Protein AF-A0A9N8MAC9-F1 (afdb_monomer)

Organism: NCBI:txid157183

Solvent-accessible surface area (backbone atoms only — not comparable to full-atom values): 10025 Å² total; per-residue (Å²): 114,69,59,76,73,67,31,37,49,102,84,67,48,88,45,85,80,50,67,66,61,50,52,50,53,54,47,51,63,64,45,48,59,56,54,58,65,49,40,54,60,48,44,73,77,47,68,84,46,73,75,62,76,38,65,70,65,69,30,71,70,44,49,50,48,44,50,56,52,50,53,61,69,64,47,72,68,50,73,63,54,47,47,51,63,64,44,50,61,58,52,51,50,52,53,50,52,53,50,52,55,51,49,53,52,51,52,53,52,51,51,51,50,52,52,48,53,52,50,50,54,48,52,52,50,54,49,53,53,52,52,52,49,50,55,53,50,51,53,52,51,50,53,51,50,51,52,50,51,53,50,50,56,52,49,64,72,72,62,82,79,92,79,91,79,90,80,90,80,93,131

Mean predicted aligned error: 19.15 Å

Sequence (171 aa):
DTAIEMGKTTRGEPVEVNIAARAFVRLLIRLRPVLLQDAVLWKRQHPHYYLWSHSLFASPAFLQYEKELLEVLAAPDTTSEDRLRTMAPLIAEQIQTYAAATQSYFDQRTRTIQMDVQSSMKVMMEMYEAQRQQQAQQLFALQNALKGIFGFLVASAAGGAVTGTTSNSLD

pLDDT: mean 79.17, std 16.44, range [35.59, 94.44]

Secondary structure (DSSP, 8-state):
-HHHHHTB-TT--B----HHHHHHHHHHHHHHHHHHHHHHHHHHH-TT-GGGGSGGGGSHHHHHHHHHHHHHHHS-THHHHHHHHHHHHHHHHHHHHHHHHHHHHHHHHHHHHHHHHHHHHHHHHHHHHHHHHHHHHHHHHHHHHHHHHHHHHHHHHH-------------

Radius of gyration: 53.68 Å; Cα contacts (8 Å, |Δi|>4): 29; chains: 1; bounding box: 79×46×149 Å

Foldseek 3Di:
DVCLVQCADPVGDHHDNDVVVSVVVVVVVVCVVVCLVCVLVCCVVCVPDPVCVDVVCVDPVNVVVSVVVVVVVPPPPCVVVVVCVVCVVVVVVVVVVVVVVVVVVVVVVVVVVVVVVVVVVVVVVVVVVVVVVVVVVVVVVVVVVVVVVVVVVVVVVVDDDDDYDDDDDDD

InterPro domains:
  IPR031872 Ndc10, domain 2 [PF16787] (16-62)
  IPR038279 Ndc10, domain 2 superfamily [G3DSA:1.10.443.20] (4-104)

Structure (mmCIF, N/CA/C/O backbone):
data_AF-A0A9N8MAC9-F1
#
_entry.id   AF-A0A9N8MAC9-F1
#
loop_
_atom_site.group_PDB
_atom_site.id
_atom_site.type_symbol
_atom_site.label_atom_id
_atom_site.label_alt_id
_atom_site.label_comp_id
_atom_site.label_asym_id
_atom_site.label_entity_id
_atom_site.label_seq_id
_atom_site.pdbx_PDB_ins_code
_atom_site.Cartn_x
_atom_site.Cartn_y
_atom_site.Cartn_z
_atom_site.occupancy
_atom_site.B_iso_or_equiv
_atom_site.auth_seq_id
_atom_site.auth_comp_id
_atom_site.auth_asym_id
_atom_site.auth_atom_id
_atom_site.pdbx_PDB_model_num
ATOM 1 N N . ASP A 1 1 ? 26.474 10.223 -12.778 1.00 53.12 1 ASP A N 1
ATOM 2 C CA . ASP A 1 1 ? 26.336 11.520 -12.082 1.00 53.12 1 ASP A CA 1
ATOM 3 C C . ASP A 1 1 ? 27.465 12.521 -12.313 1.00 53.12 1 ASP A C 1
ATOM 5 O O . ASP A 1 1 ? 27.165 13.697 -12.471 1.00 53.12 1 ASP A O 1
ATOM 9 N N . THR A 1 2 ? 28.726 12.101 -12.458 1.00 53.75 2 THR A N 1
ATOM 10 C CA . THR A 1 2 ? 29.890 13.007 -12.613 1.00 53.75 2 THR A CA 1
ATOM 11 C C . THR A 1 2 ? 29.845 13.949 -13.829 1.00 53.75 2 THR A C 1
ATOM 13 O O . THR A 1 2 ? 30.232 15.110 -13.722 1.00 53.75 2 THR A O 1
ATOM 16 N N . ALA A 1 3 ? 29.314 13.504 -14.974 1.00 54.16 3 ALA A N 1
ATOM 17 C CA . ALA A 1 3 ? 29.220 14.330 -16.189 1.00 54.16 3 ALA A CA 1
ATOM 18 C C . ALA A 1 3 ? 28.223 15.502 -16.063 1.00 54.16 3 ALA A C 1
ATOM 20 O O . ALA A 1 3 ? 28.405 16.554 -16.670 1.00 54.16 3 ALA A O 1
ATOM 21 N N . ILE A 1 4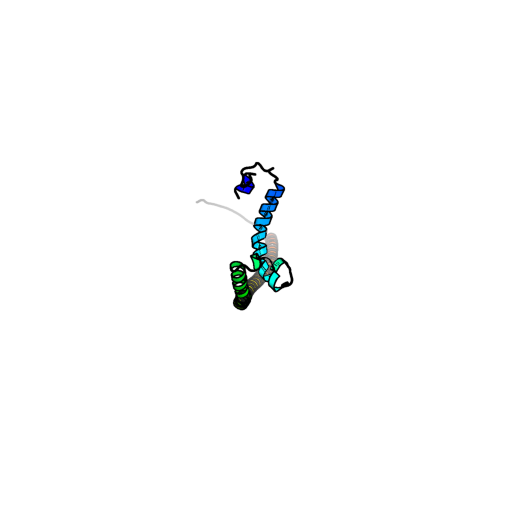 ? 27.180 15.329 -15.247 1.00 57.31 4 ILE A N 1
ATOM 22 C CA . ILE A 1 4 ? 26.108 16.312 -15.044 1.00 57.31 4 ILE A CA 1
ATOM 23 C C . ILE A 1 4 ? 26.538 17.396 -14.034 1.00 57.31 4 ILE A C 1
ATOM 25 O O . ILE A 1 4 ? 26.040 18.524 -14.062 1.00 57.31 4 ILE A O 1
ATOM 29 N N . GLU A 1 5 ? 27.469 17.066 -13.139 1.00 59.81 5 GLU A N 1
ATOM 30 C CA . GLU A 1 5 ? 27.998 17.990 -12.131 1.00 59.81 5 GLU A CA 1
ATOM 31 C C . GLU A 1 5 ? 29.151 18.845 -12.656 1.00 59.81 5 GLU A C 1
ATOM 33 O O . GLU A 1 5 ? 29.223 20.024 -12.320 1.00 59.81 5 GLU A O 1
ATOM 38 N N . MET A 1 6 ? 30.013 18.287 -13.512 1.00 62.56 6 MET A N 1
ATOM 39 C CA . MET A 1 6 ? 31.229 18.964 -13.978 1.00 62.56 6 MET A CA 1
ATOM 40 C C . MET A 1 6 ? 31.032 19.893 -15.185 1.00 62.56 6 MET A C 1
ATOM 42 O O . MET A 1 6 ? 31.954 20.638 -15.506 1.00 62.56 6 MET A O 1
ATOM 46 N N . GLY A 1 7 ? 29.874 19.860 -15.861 1.00 59.16 7 GLY A N 1
ATOM 47 C CA . GLY A 1 7 ? 29.609 20.727 -17.020 1.00 59.16 7 GLY A CA 1
ATOM 48 C C . GLY A 1 7 ? 30.583 20.503 -18.182 1.00 59.16 7 GLY A C 1
ATOM 49 O O . GLY A 1 7 ? 30.954 21.448 -18.871 1.00 59.16 7 GLY A O 1
ATOM 50 N N . LYS A 1 8 ? 31.050 19.263 -18.373 1.00 63.00 8 LYS A N 1
ATOM 51 C CA . LYS A 1 8 ? 31.986 18.893 -19.442 1.00 63.00 8 LYS A CA 1
ATOM 52 C C . LYS A 1 8 ? 31.389 17.781 -20.290 1.00 63.00 8 LYS A C 1
ATOM 54 O O . LYS A 1 8 ? 30.855 16.810 -19.750 1.00 63.00 8 LYS A O 1
ATOM 59 N N . THR A 1 9 ? 31.480 17.916 -21.612 1.00 61.69 9 THR A N 1
ATOM 60 C CA . THR A 1 9 ? 31.098 16.834 -22.531 1.00 61.69 9 THR A CA 1
ATOM 61 C C . THR A 1 9 ? 32.026 15.627 -22.357 1.00 61.69 9 THR A C 1
ATOM 63 O O . THR A 1 9 ? 33.110 15.731 -21.782 1.00 61.69 9 THR A O 1
ATOM 66 N N . THR A 1 10 ? 31.662 14.473 -22.921 1.00 65.00 10 THR A N 1
ATOM 67 C CA . THR A 1 10 ? 32.559 13.302 -23.012 1.00 65.00 10 THR A CA 1
ATOM 68 C C . THR A 1 10 ? 33.848 13.584 -23.800 1.00 65.00 10 THR A C 1
ATOM 70 O O . THR A 1 10 ? 34.784 12.795 -23.728 1.00 65.00 10 THR A O 1
ATOM 73 N N . ARG A 1 11 ? 33.913 14.716 -24.520 1.00 69.69 11 ARG A N 1
ATOM 74 C CA . ARG A 1 11 ? 35.089 15.226 -25.244 1.00 69.69 11 ARG A CA 1
ATOM 75 C C . ARG A 1 11 ? 35.868 16.304 -24.475 1.00 69.69 11 ARG A C 1
ATOM 77 O O . ARG A 1 11 ? 36.865 16.799 -24.982 1.00 69.69 11 ARG A O 1
ATOM 84 N N . GLY A 1 12 ? 35.440 16.656 -23.260 1.00 68.31 12 GLY A N 1
ATOM 85 C CA . GLY A 1 12 ? 36.128 17.622 -22.397 1.00 68.31 12 GLY A CA 1
ATOM 86 C C . GLY A 1 12 ? 35.832 19.095 -22.693 1.00 68.31 12 GLY A C 1
ATOM 87 O O . GLY A 1 12 ? 36.456 19.961 -22.085 1.00 68.31 12 GLY A O 1
ATOM 88 N N . GLU A 1 13 ? 34.882 19.393 -23.580 1.00 68.62 13 GLU A N 1
ATOM 89 C CA . GLU A 1 13 ? 34.501 20.771 -23.910 1.00 68.62 13 GLU A CA 1
ATOM 90 C C . GLU A 1 13 ? 33.660 21.398 -22.783 1.00 68.62 13 GLU A C 1
ATOM 92 O O . GLU A 1 13 ? 32.806 20.704 -22.211 1.00 68.62 13 GLU A O 1
ATOM 97 N N . PRO A 1 14 ? 33.884 22.685 -22.450 1.00 59.88 14 PRO A N 1
ATOM 98 C CA . PRO A 1 14 ? 33.110 23.384 -21.433 1.00 59.88 14 PRO A CA 1
ATOM 99 C C . PRO A 1 14 ? 31.683 23.629 -21.935 1.00 59.88 14 PRO A C 1
ATOM 101 O O . PRO A 1 14 ? 31.474 24.268 -22.962 1.00 59.88 14 PRO A O 1
ATOM 104 N N . VAL A 1 15 ? 30.698 23.119 -21.199 1.00 66.25 15 VAL A N 1
ATOM 105 C CA . VAL A 1 15 ? 29.270 23.306 -21.474 1.00 66.25 15 VAL A CA 1
ATOM 106 C C . VAL A 1 15 ? 28.712 24.322 -20.490 1.00 66.25 15 VAL A C 1
ATOM 108 O O . VAL A 1 15 ? 29.010 24.271 -19.296 1.00 66.25 15 VAL A O 1
ATOM 111 N N . GLU A 1 16 ? 27.874 25.231 -20.983 1.00 66.00 16 GLU A N 1
ATOM 112 C CA . GLU A 1 16 ? 27.158 26.179 -20.137 1.00 66.00 16 GLU A CA 1
ATOM 113 C C . GLU A 1 16 ? 26.330 25.430 -19.082 1.00 66.00 16 GLU A C 1
ATOM 115 O O . GLU A 1 16 ? 25.496 24.572 -19.390 1.00 66.00 16 GLU A O 1
ATOM 120 N N . VAL A 1 17 ? 26.584 25.734 -17.809 1.00 63.75 17 VAL A N 1
ATOM 121 C CA . VAL A 1 17 ? 25.947 25.052 -16.679 1.00 63.75 17 VAL A CA 1
ATOM 122 C C . VAL A 1 17 ? 24.516 25.567 -16.523 1.00 63.75 17 VAL A C 1
ATOM 124 O O . VAL A 1 17 ? 24.221 26.422 -15.693 1.00 63.75 17 VAL A O 1
ATOM 127 N N . ASN A 1 18 ? 23.599 25.026 -17.324 1.00 74.94 18 ASN A N 1
ATOM 128 C CA . ASN A 1 18 ? 22.178 25.326 -17.214 1.00 74.94 18 ASN A CA 1
ATOM 129 C C . ASN A 1 18 ? 21.541 24.474 -16.100 1.00 74.94 18 ASN A C 1
ATOM 131 O O . ASN A 1 18 ? 21.326 23.264 -16.238 1.00 74.94 18 ASN A O 1
ATOM 135 N N . ILE A 1 19 ? 21.227 25.126 -14.977 1.00 74.06 19 ILE A N 1
ATOM 136 C CA . ILE A 1 19 ? 20.626 24.499 -13.790 1.00 74.06 19 ILE A CA 1
ATOM 137 C C . ILE A 1 19 ? 19.293 23.815 -14.133 1.00 74.06 19 ILE A C 1
ATOM 139 O O . ILE A 1 19 ? 19.027 22.720 -13.633 1.00 74.06 19 ILE A O 1
ATOM 143 N N . ALA A 1 20 ? 18.484 24.413 -15.013 1.00 81.12 20 ALA A N 1
ATOM 144 C CA . ALA A 1 20 ? 17.195 23.858 -15.418 1.00 81.12 20 ALA A CA 1
ATOM 145 C C . ALA A 1 20 ? 17.369 22.600 -16.277 1.00 81.12 20 ALA A C 1
ATOM 147 O O . ALA A 1 20 ? 16.728 21.585 -16.007 1.00 81.12 20 ALA A O 1
ATOM 148 N N . ALA A 1 21 ? 18.293 22.616 -17.243 1.00 82.25 21 ALA A N 1
ATOM 149 C CA . ALA A 1 21 ? 18.606 21.435 -18.051 1.00 82.25 21 ALA A CA 1
ATOM 150 C C . ALA A 1 21 ? 19.106 20.276 -17.172 1.00 82.25 21 ALA A C 1
ATOM 152 O O . ALA A 1 21 ? 18.678 19.132 -17.322 1.00 82.25 21 ALA A O 1
ATOM 153 N N . ARG A 1 22 ? 19.948 20.579 -16.178 1.00 81.69 22 ARG A N 1
ATOM 154 C CA . ARG A 1 22 ? 20.431 19.596 -15.204 1.00 81.69 22 ARG A CA 1
ATOM 155 C C . ARG A 1 22 ? 19.305 19.005 -14.356 1.00 81.69 22 ARG A C 1
ATOM 157 O O . ARG A 1 22 ? 19.253 17.788 -14.168 1.00 81.69 22 ARG A O 1
ATOM 164 N N . ALA A 1 23 ? 18.419 19.847 -13.832 1.00 85.12 23 ALA A N 1
ATOM 165 C CA . ALA A 1 23 ? 17.267 19.401 -13.055 1.00 85.12 23 ALA A CA 1
ATOM 166 C C . ALA A 1 23 ? 16.317 18.540 -13.903 1.00 85.12 23 ALA A C 1
ATOM 168 O O . ALA A 1 23 ? 15.849 17.500 -13.440 1.00 85.12 23 ALA A O 1
ATOM 169 N N . PHE A 1 24 ? 16.108 18.916 -15.165 1.00 87.88 24 PHE A N 1
ATOM 170 C CA . PHE A 1 24 ? 15.279 18.172 -16.105 1.00 87.88 24 PHE A CA 1
ATOM 171 C C . PHE A 1 24 ? 15.858 16.790 -16.432 1.00 87.88 24 PHE A C 1
ATOM 173 O O . PHE A 1 24 ? 15.144 15.795 -16.367 1.00 87.88 24 PHE A O 1
ATOM 180 N N . VAL A 1 25 ? 17.165 16.678 -16.686 1.00 89.38 25 VAL A N 1
ATOM 181 C CA . VAL A 1 25 ? 17.806 15.370 -16.912 1.00 89.38 25 VAL A CA 1
ATOM 182 C C . VAL A 1 25 ? 17.705 14.482 -15.669 1.00 89.38 25 VAL A C 1
ATOM 184 O O . VAL A 1 25 ? 17.397 13.296 -15.786 1.00 89.38 25 VAL A O 1
ATOM 187 N N . ARG A 1 26 ? 17.896 15.043 -14.467 1.00 88.38 26 ARG A N 1
ATOM 188 C CA . ARG A 1 26 ? 17.691 14.304 -13.207 1.00 88.38 26 ARG A CA 1
ATOM 189 C C . ARG A 1 26 ? 16.253 13.799 -13.076 1.00 88.38 26 ARG A C 1
ATOM 191 O O . ARG A 1 26 ? 16.049 12.662 -12.657 1.00 88.38 26 ARG A O 1
ATOM 198 N N . LEU A 1 27 ? 15.272 14.611 -13.469 1.00 92.31 27 LEU A N 1
ATOM 199 C CA . LEU A 1 27 ? 13.870 14.205 -13.510 1.00 92.31 27 LEU A CA 1
ATOM 200 C C . LEU A 1 27 ? 13.649 13.055 -14.500 1.00 92.31 27 LEU A C 1
ATOM 202 O O . LEU A 1 27 ? 13.038 12.059 -14.127 1.00 92.31 27 LEU A O 1
ATOM 206 N N . LEU A 1 28 ? 14.195 13.136 -15.717 1.00 93.94 28 LEU A N 1
ATOM 207 C CA . LEU A 1 28 ? 14.075 12.068 -16.716 1.00 93.94 28 LEU A CA 1
ATOM 208 C C . LEU A 1 28 ? 14.692 10.749 -16.239 1.00 93.94 28 LEU A C 1
ATOM 210 O O . LEU A 1 28 ? 14.095 9.691 -16.425 1.00 93.94 28 LEU A O 1
ATOM 214 N N . ILE A 1 29 ? 15.848 10.798 -15.573 1.00 91.69 29 ILE A N 1
ATOM 215 C CA . ILE A 1 29 ? 16.482 9.608 -14.983 1.00 91.69 29 ILE A CA 1
ATOM 216 C C . ILE A 1 29 ? 15.567 8.973 -13.931 1.00 91.69 29 ILE A C 1
ATOM 218 O O . ILE A 1 29 ? 15.478 7.749 -13.855 1.00 91.69 29 ILE A O 1
ATOM 222 N N . ARG A 1 30 ? 14.864 9.793 -13.143 1.00 92.81 30 ARG A N 1
ATOM 223 C CA . ARG A 1 30 ? 13.964 9.329 -12.082 1.00 92.81 30 ARG A CA 1
ATOM 224 C C . ARG A 1 30 ? 12.620 8.829 -12.611 1.00 92.81 30 ARG A C 1
ATOM 226 O O . ARG A 1 30 ? 12.070 7.890 -12.049 1.00 92.81 30 ARG A O 1
ATOM 233 N N . LEU A 1 31 ? 12.123 9.414 -13.699 1.00 93.75 31 LEU A N 1
ATOM 234 C CA . LEU A 1 31 ? 10.908 8.969 -14.385 1.00 93.75 31 LEU A CA 1
ATOM 235 C C . LEU A 1 31 ? 11.130 7.691 -15.194 1.00 93.75 31 LEU A C 1
ATOM 237 O O . LEU A 1 31 ? 10.215 6.882 -15.304 1.00 93.75 31 LEU A O 1
ATOM 241 N N . ARG A 1 32 ? 12.339 7.471 -15.726 1.00 92.38 32 ARG A N 1
ATOM 242 C CA . ARG A 1 32 ? 12.680 6.281 -16.516 1.00 92.38 32 ARG A CA 1
ATOM 243 C C . ARG A 1 32 ? 12.232 4.952 -15.878 1.00 92.38 32 ARG A C 1
ATOM 245 O O . ARG A 1 32 ? 11.585 4.187 -16.587 1.00 92.38 32 ARG A O 1
ATOM 252 N N . PRO A 1 33 ? 12.562 4.622 -14.612 1.00 92.31 33 PRO A N 1
ATOM 253 C CA . PRO A 1 33 ? 12.125 3.363 -14.010 1.00 92.31 33 PRO A CA 1
ATOM 254 C C . PRO A 1 33 ? 10.606 3.288 -13.843 1.00 92.31 33 PRO A C 1
ATOM 256 O O . PRO A 1 33 ? 10.047 2.237 -14.115 1.00 92.31 33 PRO A O 1
ATOM 259 N N . VAL A 1 34 ? 9.943 4.389 -13.474 1.00 92.19 34 VAL A N 1
ATOM 260 C CA . VAL A 1 34 ? 8.479 4.434 -13.305 1.00 92.19 34 VAL A CA 1
ATOM 261 C C . VAL A 1 34 ? 7.780 4.135 -14.632 1.00 92.19 34 VAL A C 1
ATOM 263 O O . VAL A 1 34 ? 6.932 3.256 -14.709 1.00 92.19 34 VAL A O 1
ATOM 266 N N . LEU A 1 35 ? 8.218 4.789 -15.713 1.00 90.44 35 LEU A N 1
ATOM 267 C CA . LEU A 1 35 ? 7.678 4.547 -17.052 1.00 90.44 35 LEU A CA 1
ATOM 268 C C . LEU A 1 35 ? 7.901 3.104 -17.522 1.00 90.44 35 LEU A C 1
ATOM 270 O O . LEU A 1 35 ? 7.030 2.540 -18.172 1.00 90.44 35 LEU A O 1
ATOM 274 N N . LEU A 1 36 ? 9.057 2.501 -17.216 1.00 91.00 36 LEU A N 1
ATOM 275 C CA . LEU A 1 36 ? 9.346 1.114 -17.598 1.00 91.00 36 LEU A CA 1
ATOM 276 C C . LEU A 1 36 ? 8.570 0.089 -16.767 1.00 91.00 36 LEU A C 1
ATOM 278 O O . LEU A 1 36 ? 8.217 -0.956 -17.307 1.00 91.00 36 LEU A O 1
ATOM 282 N N . GLN A 1 37 ? 8.304 0.384 -15.493 1.00 90.69 37 GLN A N 1
ATOM 283 C CA . GLN A 1 37 ? 7.488 -0.467 -14.628 1.00 90.69 37 GLN A CA 1
ATOM 284 C C . GLN A 1 37 ? 6.050 -0.557 -15.150 1.00 90.69 37 GLN A C 1
ATOM 286 O O . GLN A 1 37 ? 5.520 -1.651 -15.340 1.00 90.69 37 GLN A O 1
ATOM 291 N N . ASP A 1 38 ? 5.459 0.591 -15.480 1.00 90.62 38 ASP A N 1
ATOM 292 C CA . ASP A 1 38 ? 4.069 0.662 -15.940 1.00 90.62 38 ASP A CA 1
ATOM 293 C C . ASP A 1 38 ? 3.904 0.289 -17.424 1.00 90.62 38 ASP A C 1
ATOM 295 O O . ASP A 1 38 ? 2.801 -0.036 -17.873 1.00 90.62 38 ASP A O 1
ATOM 299 N N . ALA A 1 39 ? 4.996 0.280 -18.198 1.00 91.81 39 ALA A N 1
ATOM 300 C CA . ALA A 1 39 ? 4.979 -0.007 -19.632 1.00 91.81 39 ALA A CA 1
ATOM 301 C C . ALA A 1 39 ? 4.308 -1.344 -19.976 1.00 91.81 39 ALA A C 1
ATOM 303 O O . ALA A 1 39 ? 3.602 -1.430 -20.977 1.00 91.81 39 ALA A O 1
ATOM 304 N N . VAL A 1 40 ? 4.494 -2.380 -19.156 1.00 90.88 40 VAL A N 1
ATOM 305 C CA . VAL A 1 40 ? 3.892 -3.706 -19.381 1.00 90.88 40 VAL A CA 1
ATOM 306 C C . VAL A 1 40 ? 2.364 -3.644 -19.294 1.00 90.88 40 VAL A C 1
ATOM 308 O O . VAL A 1 40 ? 1.660 -4.188 -20.147 1.00 90.88 40 VAL A O 1
ATOM 311 N N . LEU A 1 41 ? 1.838 -2.922 -18.301 1.00 89.69 41 LEU A N 1
ATOM 312 C CA . LEU A 1 41 ? 0.399 -2.715 -18.143 1.00 89.69 41 LEU A CA 1
ATOM 313 C C . LEU A 1 41 ? -0.167 -1.880 -19.293 1.00 89.69 41 LEU A C 1
ATOM 315 O O . LEU A 1 41 ? -1.203 -2.227 -19.861 1.00 89.69 41 LEU A O 1
ATOM 319 N N . TRP A 1 42 ? 0.534 -0.815 -19.684 1.00 91.44 42 TRP A N 1
ATOM 320 C CA . TRP A 1 42 ? 0.119 0.038 -20.798 1.00 91.44 42 TRP A CA 1
ATOM 321 C C . TRP A 1 42 ? 0.156 -0.693 -22.137 1.00 91.44 42 TRP A C 1
ATOM 323 O O . TRP A 1 42 ? -0.737 -0.498 -22.959 1.00 91.44 42 TRP A O 1
ATOM 333 N N . LYS A 1 43 ? 1.137 -1.572 -22.353 1.00 90.88 43 LYS A N 1
ATOM 334 C CA . LYS A 1 43 ? 1.222 -2.417 -23.548 1.00 90.88 43 LYS A CA 1
ATOM 335 C C . LYS A 1 43 ? 0.043 -3.379 -23.634 1.00 90.88 43 LYS A C 1
ATOM 337 O O . LYS A 1 43 ? -0.519 -3.550 -24.713 1.00 90.88 43 LYS A O 1
ATOM 342 N N . ARG A 1 44 ? -0.387 -3.941 -22.500 1.00 88.06 44 ARG A N 1
ATOM 343 C CA . ARG A 1 44 ? -1.578 -4.799 -22.419 1.00 88.06 44 ARG A CA 1
ATOM 344 C C . ARG A 1 44 ? -2.879 -4.035 -22.685 1.00 88.06 44 ARG A C 1
ATOM 346 O O . ARG A 1 44 ? -3.756 -4.564 -23.358 1.00 88.06 44 ARG A O 1
ATOM 353 N N . GLN A 1 45 ? -3.018 -2.821 -22.153 1.00 89.94 45 GLN A N 1
ATOM 354 C CA . GLN A 1 45 ? -4.231 -2.005 -22.313 1.00 89.94 45 GLN A CA 1
ATOM 355 C C . GLN A 1 45 ? -4.326 -1.346 -23.698 1.00 89.94 45 GLN A C 1
ATOM 357 O O . GLN A 1 45 ? -5.415 -1.228 -24.258 1.00 89.94 45 GLN A O 1
ATOM 362 N N . HIS A 1 46 ? -3.192 -0.931 -24.264 1.00 91.56 46 HIS A N 1
ATOM 363 C CA . HIS A 1 46 ? -3.116 -0.179 -25.516 1.00 91.56 46 HIS A CA 1
ATOM 364 C C . HIS A 1 46 ? -2.051 -0.748 -26.465 1.00 91.56 46 HIS A C 1
ATOM 366 O O . HIS A 1 46 ? -1.070 -0.067 -26.777 1.00 91.56 46 HIS A O 1
ATOM 372 N N . PRO A 1 47 ? -2.235 -1.970 -26.992 1.00 89.31 47 PRO A N 1
ATOM 373 C CA . PRO A 1 47 ? -1.232 -2.631 -27.832 1.00 89.31 47 PRO A CA 1
ATOM 374 C C . PRO A 1 47 ? -0.985 -1.924 -29.175 1.00 89.31 47 PRO A C 1
ATOM 376 O O . PRO A 1 47 ? 0.018 -2.180 -29.833 1.00 89.31 47 PRO A O 1
ATOM 379 N N . HIS A 1 48 ? -1.874 -1.018 -29.591 1.00 91.12 48 HIS A N 1
ATOM 380 C CA . HIS A 1 48 ? -1.809 -0.329 -30.883 1.00 91.12 48 HIS A CA 1
ATOM 381 C C . HIS A 1 48 ? -0.877 0.893 -30.910 1.00 91.12 48 HIS A C 1
ATOM 383 O O . HIS A 1 48 ? -0.724 1.516 -31.960 1.00 91.12 48 HIS A O 1
ATOM 389 N N . TYR A 1 49 ? -0.268 1.277 -29.784 1.00 90.75 49 TYR A N 1
ATOM 390 C CA . TYR A 1 49 ? 0.641 2.421 -29.769 1.00 90.75 49 TYR A CA 1
ATOM 391 C C . TYR A 1 49 ? 1.966 2.112 -30.467 1.00 90.75 49 TYR A C 1
ATOM 393 O O . TYR A 1 49 ? 2.620 1.107 -30.197 1.00 90.75 49 TYR A O 1
ATOM 401 N N . TYR A 1 50 ? 2.414 3.057 -31.299 1.00 90.31 50 TYR A N 1
ATOM 402 C CA . TYR A 1 50 ? 3.716 3.004 -31.975 1.00 90.31 50 TYR A CA 1
ATOM 403 C C . TYR A 1 50 ? 4.899 2.942 -30.993 1.00 90.31 50 TYR A C 1
ATOM 405 O O . TYR A 1 50 ? 5.993 2.520 -31.343 1.00 90.31 50 TYR A O 1
A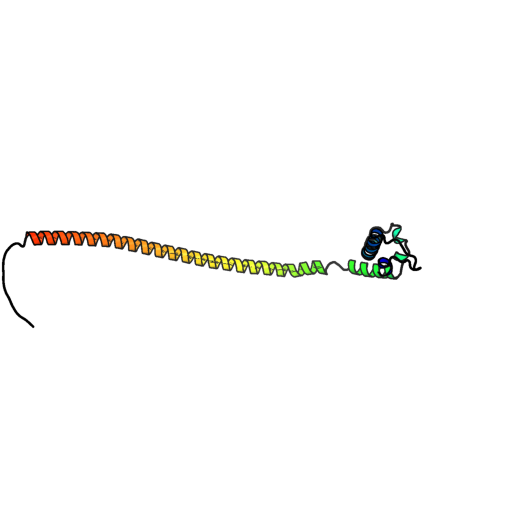TOM 413 N N . LEU A 1 51 ? 4.684 3.305 -29.726 1.00 89.50 51 LEU A N 1
ATOM 414 C CA . LEU A 1 51 ? 5.688 3.156 -28.676 1.00 89.50 51 LEU A CA 1
ATOM 415 C C . LEU A 1 51 ? 6.222 1.713 -28.584 1.00 89.50 51 LEU A C 1
ATOM 417 O O . LEU A 1 51 ? 7.419 1.520 -28.380 1.00 89.50 51 LEU A O 1
ATOM 421 N N . TRP A 1 52 ? 5.366 0.708 -28.793 1.00 91.00 52 TRP A N 1
ATOM 422 C CA . TRP A 1 52 ? 5.722 -0.706 -28.640 1.00 91.00 52 TRP A CA 1
ATOM 423 C C . TRP A 1 52 ? 6.526 -1.281 -29.805 1.00 91.00 52 TRP A C 1
ATOM 425 O O . TRP A 1 52 ? 7.131 -2.338 -29.645 1.00 91.00 52 TRP A O 1
ATOM 435 N N . SER A 1 53 ? 6.584 -0.596 -30.953 1.00 89.75 53 SER A N 1
ATOM 436 C CA . SER A 1 53 ? 7.444 -1.013 -32.069 1.00 89.75 53 SER A CA 1
ATOM 437 C C . SER A 1 53 ? 8.917 -0.661 -31.845 1.00 89.75 53 SER A C 1
ATOM 439 O O . SER A 1 53 ? 9.770 -1.021 -32.654 1.00 89.75 53 SER A O 1
ATOM 441 N N . HIS A 1 54 ? 9.240 0.048 -30.761 1.00 91.25 54 HIS A N 1
ATOM 442 C CA . HIS A 1 54 ? 10.615 0.369 -30.408 1.00 91.25 54 HIS A CA 1
ATOM 443 C C . HIS A 1 54 ? 11.379 -0.886 -29.946 1.00 91.25 54 HIS A C 1
ATOM 445 O O . HIS A 1 54 ? 10.892 -1.664 -29.124 1.00 91.25 54 HIS A O 1
ATOM 451 N N . SER A 1 55 ? 12.624 -1.046 -30.409 1.00 92.00 55 SER A N 1
ATOM 452 C CA . SER A 1 55 ? 13.469 -2.227 -30.145 1.00 92.00 55 SER A CA 1
ATOM 453 C C . SER A 1 55 ? 13.681 -2.529 -28.657 1.00 92.00 55 SER A C 1
ATOM 455 O O . SER A 1 55 ? 13.850 -3.684 -28.276 1.00 92.00 55 SER A O 1
ATOM 457 N N . LEU A 1 56 ? 13.616 -1.504 -27.803 1.00 90.12 56 LEU A N 1
ATOM 458 C CA . LEU A 1 56 ? 13.665 -1.641 -26.343 1.00 90.12 56 LEU A CA 1
ATOM 459 C C . LEU A 1 56 ? 12.592 -2.605 -25.811 1.00 90.12 56 LEU A C 1
ATOM 461 O O . LEU A 1 56 ? 12.908 -3.460 -24.985 1.00 90.12 56 LEU A O 1
ATOM 465 N N . PHE A 1 57 ? 11.357 -2.511 -26.311 1.00 90.56 57 PHE A N 1
ATOM 466 C CA . PHE A 1 57 ? 10.230 -3.346 -25.870 1.00 90.56 57 PHE A CA 1
ATOM 467 C C . PHE A 1 57 ? 10.181 -4.716 -26.558 1.00 90.56 57 PHE A C 1
ATOM 469 O O . PHE A 1 57 ? 9.415 -5.585 -26.148 1.00 90.56 57 PHE A O 1
ATOM 476 N N . ALA A 1 58 ? 11.014 -4.917 -27.582 1.00 89.81 58 ALA A N 1
ATOM 477 C CA . ALA A 1 58 ? 11.263 -6.210 -28.213 1.00 89.81 58 ALA A CA 1
ATOM 478 C C . ALA A 1 58 ? 12.525 -6.901 -27.661 1.00 89.81 58 ALA A C 1
ATOM 480 O O . ALA A 1 58 ? 12.872 -7.999 -28.095 1.00 89.81 58 ALA A O 1
ATOM 481 N N . SER A 1 59 ? 13.241 -6.261 -26.728 1.00 94.25 59 SER A N 1
ATOM 482 C CA . SER A 1 59 ? 14.467 -6.822 -26.167 1.00 94.25 59 SER A CA 1
ATOM 483 C C . SER A 1 59 ? 14.171 -8.063 -25.310 1.00 94.25 59 SER A C 1
ATOM 485 O O . SER A 1 59 ? 13.165 -8.080 -24.595 1.00 94.25 59 SER A O 1
ATOM 487 N N . PRO A 1 60 ? 15.054 -9.084 -25.305 1.00 94.00 60 PRO A N 1
ATOM 488 C CA . PRO A 1 60 ? 14.851 -10.287 -24.495 1.00 94.00 60 PRO A CA 1
ATOM 489 C C . PRO A 1 60 ? 14.662 -9.984 -23.004 1.00 94.00 60 PRO A C 1
ATOM 491 O O . PRO A 1 60 ? 13.819 -10.591 -22.353 1.00 94.00 60 PRO A O 1
ATOM 494 N N . ALA A 1 61 ? 15.399 -8.998 -22.482 1.00 92.81 61 ALA A N 1
ATOM 495 C CA . ALA A 1 61 ? 15.296 -8.571 -21.089 1.00 92.81 61 ALA A CA 1
ATOM 496 C C . ALA A 1 61 ? 13.920 -7.970 -20.761 1.00 92.81 61 ALA A C 1
ATOM 498 O O . ALA A 1 61 ? 13.355 -8.272 -19.713 1.00 92.81 61 ALA A O 1
ATOM 499 N N . PHE A 1 62 ? 13.360 -7.149 -21.658 1.00 92.19 62 PHE A N 1
ATOM 500 C CA . PHE A 1 62 ? 12.026 -6.585 -21.452 1.00 92.19 62 PHE A CA 1
ATOM 501 C C . PHE A 1 62 ? 10.936 -7.655 -21.556 1.00 92.19 62 PHE A C 1
ATOM 503 O O . PHE A 1 62 ? 10.018 -7.654 -20.746 1.00 92.19 62 PHE A O 1
ATOM 510 N N . LEU A 1 63 ? 11.048 -8.590 -22.504 1.00 92.25 63 LEU A N 1
ATOM 511 C CA . LEU A 1 63 ? 10.082 -9.686 -22.646 1.00 92.25 63 LEU A CA 1
ATOM 512 C C . LEU A 1 63 ? 10.091 -10.628 -21.435 1.00 92.25 63 LEU A C 1
ATOM 514 O O . LEU A 1 63 ? 9.033 -11.085 -21.003 1.00 92.25 63 LEU A O 1
ATOM 518 N N . GLN A 1 64 ? 11.269 -10.900 -20.865 1.00 94.44 64 GLN A N 1
ATOM 519 C CA . GLN A 1 64 ? 11.379 -11.651 -19.617 1.00 94.44 64 GLN A CA 1
ATOM 520 C C . GLN A 1 64 ? 10.698 -10.903 -18.463 1.00 94.44 64 GLN A C 1
ATOM 522 O O . GLN A 1 64 ? 9.876 -11.488 -17.763 1.00 94.44 64 GLN A O 1
ATOM 527 N N . TYR A 1 65 ? 10.983 -9.607 -18.315 1.00 92.44 65 TYR A N 1
ATOM 528 C CA . TYR A 1 65 ? 10.345 -8.761 -17.307 1.00 92.44 65 TYR A CA 1
ATOM 529 C C . TYR A 1 65 ? 8.816 -8.711 -17.459 1.00 92.44 65 TYR A C 1
ATOM 531 O O . TYR A 1 65 ? 8.088 -8.855 -16.480 1.00 92.44 65 TYR A O 1
ATOM 539 N N . GLU A 1 66 ? 8.322 -8.547 -18.688 1.00 92.25 66 GLU A N 1
ATOM 540 C CA . GLU A 1 66 ? 6.894 -8.552 -19.015 1.00 92.25 66 GLU A CA 1
ATOM 541 C C . GLU A 1 66 ? 6.226 -9.852 -18.565 1.00 92.25 66 GLU A C 1
ATOM 543 O O . GLU A 1 66 ? 5.173 -9.813 -17.929 1.00 92.25 66 GLU A O 1
ATOM 548 N N . LYS A 1 67 ? 6.857 -10.997 -18.837 1.00 92.19 67 LYS A N 1
ATOM 549 C CA . LYS A 1 67 ? 6.353 -12.302 -18.411 1.00 92.19 67 LYS A CA 1
ATOM 550 C C . LYS A 1 67 ? 6.299 -12.425 -16.886 1.00 92.19 67 LYS A C 1
ATOM 552 O O . LYS A 1 67 ? 5.248 -12.765 -16.354 1.00 92.19 67 LYS A O 1
ATOM 557 N N . GLU A 1 68 ? 7.401 -12.133 -16.198 1.00 91.69 68 GLU A N 1
ATOM 558 C CA . GLU A 1 68 ? 7.489 -12.230 -14.733 1.00 91.69 68 GLU A CA 1
ATOM 559 C C . GLU A 1 68 ? 6.452 -11.329 -14.049 1.00 91.69 68 GLU A C 1
ATOM 561 O O . GLU A 1 68 ? 5.747 -11.761 -13.136 1.00 91.69 68 GLU A O 1
ATOM 566 N N . LEU A 1 69 ? 6.294 -10.090 -14.524 1.00 90.19 69 LEU A N 1
ATOM 567 C CA . LEU A 1 69 ? 5.315 -9.163 -13.966 1.00 90.19 69 LEU A CA 1
ATOM 568 C C . LEU A 1 69 ? 3.878 -9.643 -14.197 1.00 90.19 69 LEU A C 1
ATOM 570 O O . LEU A 1 69 ? 3.048 -9.552 -13.295 1.00 90.19 69 LEU A O 1
ATOM 574 N N . LEU A 1 70 ? 3.568 -10.160 -15.389 1.00 88.19 70 LEU A N 1
ATOM 575 C CA . LEU A 1 70 ? 2.237 -10.688 -15.687 1.00 88.19 70 LEU A CA 1
ATOM 576 C C . LEU A 1 70 ? 1.908 -11.934 -14.861 1.00 88.19 70 LEU A C 1
ATOM 578 O O . LEU A 1 70 ? 0.753 -12.093 -14.480 1.00 88.19 70 LEU A O 1
ATOM 582 N N . GLU A 1 71 ? 2.888 -12.784 -14.557 1.00 87.38 71 GLU A N 1
ATOM 583 C CA . GLU A 1 71 ? 2.708 -13.927 -13.654 1.00 87.38 71 GLU A CA 1
ATOM 584 C C . GLU A 1 71 ? 2.398 -13.470 -12.223 1.00 87.38 71 GLU A C 1
ATOM 586 O O . GLU A 1 71 ? 1.459 -13.976 -11.611 1.00 87.38 71 GLU A O 1
ATOM 591 N N . VAL A 1 72 ? 3.117 -12.463 -11.716 1.00 85.81 72 VAL A N 1
ATOM 592 C CA . VAL A 1 72 ? 2.849 -11.872 -10.393 1.00 85.81 72 VAL A CA 1
ATOM 593 C C . VAL A 1 72 ? 1.463 -11.230 -10.336 1.00 85.81 72 VAL A C 1
ATOM 595 O O . VAL A 1 72 ? 0.755 -11.405 -9.353 1.00 85.81 72 VAL A O 1
ATOM 598 N N . LEU A 1 73 ? 1.054 -10.516 -11.386 1.00 82.19 73 LEU A N 1
ATOM 599 C CA . LEU A 1 73 ? -0.265 -9.878 -11.460 1.00 82.19 73 LEU A CA 1
ATOM 600 C C . LEU A 1 73 ? -1.412 -10.867 -11.711 1.00 82.19 73 LEU A C 1
ATOM 602 O O . LEU A 1 73 ? -2.565 -10.552 -11.432 1.00 82.19 73 LEU A O 1
ATOM 606 N N . ALA A 1 74 ? -1.123 -12.027 -12.302 1.00 78.94 74 ALA A N 1
ATOM 607 C CA . ALA A 1 74 ? -2.099 -13.095 -12.502 1.00 78.94 74 ALA A CA 1
ATOM 608 C C . ALA A 1 74 ? -2.293 -13.946 -11.242 1.00 78.94 74 ALA A C 1
ATOM 610 O O . ALA A 1 74 ? -3.311 -14.634 -11.131 1.00 78.94 74 ALA A O 1
ATOM 611 N N . ALA A 1 75 ? -1.343 -13.909 -10.301 1.00 72.06 75 ALA A N 1
ATOM 612 C CA . ALA A 1 75 ? -1.568 -14.462 -8.979 1.00 72.06 75 ALA A CA 1
ATOM 613 C C . ALA A 1 75 ? -2.756 -13.711 -8.353 1.00 72.06 75 ALA A C 1
ATOM 615 O O . ALA A 1 75 ? -2.747 -12.480 -8.322 1.00 72.06 75 ALA A O 1
ATOM 616 N N . PRO A 1 76 ? -3.810 -14.415 -7.906 1.00 61.09 76 PRO A N 1
ATOM 617 C CA . PRO A 1 76 ? -4.954 -13.751 -7.300 1.00 61.09 76 PRO A CA 1
ATOM 618 C C . PRO A 1 76 ? -4.480 -12.934 -6.089 1.00 61.09 76 PRO A C 1
ATOM 620 O O . PRO A 1 76 ? -3.566 -13.364 -5.384 1.00 61.09 76 PRO A O 1
ATOM 623 N N . ASP A 1 77 ? -5.120 -11.788 -5.827 1.00 60.56 77 ASP A N 1
ATOM 624 C CA . ASP A 1 77 ? -4.884 -10.890 -4.675 1.00 60.56 77 ASP A CA 1
ATOM 625 C C . ASP A 1 77 ? -5.235 -11.539 -3.310 1.00 60.56 77 ASP A C 1
ATOM 627 O O . ASP A 1 77 ? -5.593 -10.880 -2.330 1.00 60.56 77 ASP A O 1
ATOM 631 N N . THR A 1 78 ? -5.079 -12.859 -3.210 1.00 57.78 78 THR A N 1
ATOM 632 C CA . THR A 1 78 ? -5.227 -13.682 -2.011 1.00 57.78 78 THR A CA 1
ATOM 633 C C . THR A 1 78 ? -4.411 -13.127 -0.861 1.00 57.78 78 THR A C 1
ATOM 635 O O . THR A 1 78 ? -4.836 -13.188 0.279 1.00 57.78 78 THR A O 1
ATOM 638 N N . THR A 1 79 ? -3.266 -12.490 -1.109 1.00 62.03 79 THR A N 1
ATOM 639 C CA . THR A 1 79 ? -2.421 -12.040 0.003 1.00 62.03 79 THR A CA 1
ATOM 640 C C . THR A 1 79 ? -3.085 -10.954 0.845 1.00 62.03 79 THR A C 1
ATOM 642 O O . THR A 1 79 ? -2.971 -10.995 2.065 1.00 62.03 79 THR A O 1
ATOM 645 N N . SER A 1 80 ? -3.770 -9.986 0.239 1.00 65.62 80 SER A N 1
ATOM 646 C CA . SER A 1 80 ? -4.404 -8.895 0.990 1.00 65.62 80 SER A CA 1
ATOM 647 C C . SER A 1 80 ? -5.829 -9.263 1.389 1.00 65.62 80 SER A C 1
ATOM 649 O O . SER A 1 80 ? -6.209 -9.078 2.544 1.00 65.62 80 SER A O 1
ATOM 651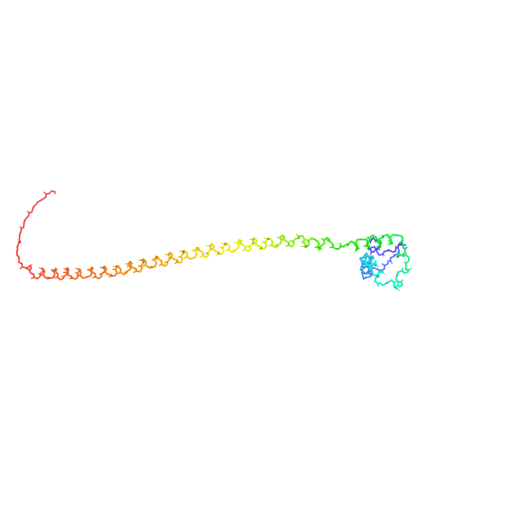 N N . GLU A 1 81 ? -6.598 -9.841 0.464 1.00 72.50 81 GLU A N 1
ATOM 652 C CA . GLU A 1 81 ? -7.988 -10.218 0.709 1.00 72.50 81 GLU A CA 1
ATOM 653 C C . GLU A 1 81 ? -8.102 -11.432 1.645 1.00 72.50 81 GLU A C 1
ATOM 655 O O . GLU A 1 81 ? -8.878 -11.373 2.601 1.00 72.50 81 GLU A O 1
ATOM 660 N N . ASP A 1 82 ? -7.272 -12.477 1.496 1.00 72.69 82 ASP A N 1
ATOM 661 C CA . ASP A 1 82 ? -7.274 -13.593 2.457 1.00 72.69 82 ASP A CA 1
ATOM 662 C C . ASP A 1 82 ? -6.746 -13.153 3.816 1.00 72.69 82 ASP A C 1
ATOM 664 O O . ASP A 1 82 ? -7.248 -13.627 4.834 1.00 72.69 82 ASP A O 1
ATOM 668 N N . ARG A 1 83 ? -5.786 -12.217 3.889 1.00 74.81 83 ARG A N 1
ATOM 669 C CA . ARG A 1 83 ? -5.372 -11.647 5.185 1.00 74.81 83 ARG A CA 1
ATOM 670 C C . ARG A 1 83 ? -6.535 -10.942 5.867 1.00 74.81 83 ARG A C 1
ATOM 672 O O . ARG A 1 83 ? -6.766 -11.184 7.048 1.00 74.81 83 ARG A O 1
ATOM 679 N N . LEU A 1 84 ? -7.294 -10.121 5.143 1.00 79.75 84 LEU A N 1
ATOM 680 C CA . LEU A 1 84 ? -8.481 -9.459 5.691 1.00 79.75 84 LEU A CA 1
ATOM 681 C C . LEU A 1 84 ? -9.539 -10.475 6.125 1.00 79.75 84 LEU A C 1
ATOM 683 O O . LEU A 1 84 ? -10.080 -10.369 7.225 1.00 79.75 84 LEU A O 1
ATOM 687 N N . ARG A 1 85 ? -9.778 -11.504 5.311 1.00 79.31 85 ARG A N 1
ATOM 688 C CA . ARG A 1 85 ? -10.726 -12.579 5.616 1.00 79.31 85 ARG A CA 1
ATOM 689 C C . ARG A 1 85 ? -10.308 -13.397 6.840 1.00 79.31 85 ARG A C 1
ATOM 691 O O . ARG A 1 85 ? -11.160 -13.781 7.634 1.00 79.31 85 ARG A O 1
ATOM 698 N N . THR A 1 86 ? -9.006 -13.603 7.023 1.00 80.94 86 THR A N 1
ATOM 699 C CA . THR A 1 86 ? -8.430 -14.313 8.176 1.00 80.94 86 THR A CA 1
ATOM 700 C C . THR A 1 86 ? -8.462 -13.459 9.446 1.00 80.94 86 THR A C 1
ATOM 702 O O . THR A 1 86 ? -8.670 -13.983 10.537 1.00 80.94 86 THR A O 1
ATOM 705 N N . MET A 1 87 ? -8.284 -12.141 9.328 1.00 83.69 87 MET A N 1
ATOM 706 C CA . MET A 1 87 ? -8.284 -11.224 10.474 1.00 83.69 87 MET A CA 1
ATOM 707 C C . MET A 1 87 ? -9.691 -10.806 10.916 1.00 83.69 87 MET A C 1
ATOM 709 O O . MET A 1 87 ? -9.881 -10.480 12.086 1.00 83.69 87 MET A O 1
ATOM 713 N N . ALA A 1 88 ? -10.689 -10.850 10.029 1.00 87.88 88 ALA A N 1
ATOM 714 C CA . ALA A 1 88 ? -12.077 -10.512 10.346 1.00 87.88 88 ALA A CA 1
ATOM 715 C C . ALA A 1 88 ? -12.637 -11.213 11.607 1.00 87.88 88 ALA A C 1
ATOM 717 O O . ALA A 1 88 ? -13.176 -10.508 12.465 1.00 87.88 88 ALA A O 1
ATOM 718 N N . PRO A 1 89 ? -12.499 -12.545 11.792 1.00 89.44 89 PRO A N 1
ATOM 719 C CA . PRO A 1 89 ? -12.988 -13.202 13.005 1.00 89.44 89 PRO A CA 1
ATOM 720 C C . PRO A 1 89 ? -12.229 -12.773 14.269 1.00 89.44 89 PRO A C 1
ATOM 722 O O . PRO A 1 89 ? -12.856 -12.586 15.307 1.00 89.44 89 PRO A O 1
ATOM 725 N N . LEU A 1 90 ? -10.914 -12.544 14.184 1.00 88.50 90 LEU A N 1
ATOM 726 C CA . LEU A 1 90 ? -10.101 -12.120 15.332 1.00 88.50 90 LEU A CA 1
ATOM 727 C C . LEU A 1 90 ? -10.469 -10.709 15.804 1.00 88.50 90 LEU A C 1
ATOM 729 O O . LEU A 1 90 ? -10.542 -10.441 17.001 1.00 88.50 90 LEU A O 1
ATOM 733 N N . ILE A 1 91 ? -10.746 -9.807 14.860 1.00 88.88 91 ILE A N 1
ATOM 734 C CA . ILE A 1 91 ? -11.219 -8.454 15.170 1.00 88.88 91 ILE A CA 1
ATOM 735 C C . ILE A 1 91 ? -12.610 -8.520 15.810 1.00 88.88 91 ILE A C 1
ATOM 737 O O . ILE A 1 91 ? -12.865 -7.833 16.798 1.00 88.88 91 ILE A O 1
ATOM 741 N N . ALA A 1 92 ? -13.504 -9.362 15.284 1.00 88.94 92 ALA A N 1
ATOM 742 C CA . ALA A 1 92 ? -14.835 -9.543 15.854 1.00 88.94 92 ALA A CA 1
ATOM 743 C C . ALA A 1 92 ? -14.773 -10.078 17.297 1.00 88.94 92 ALA A C 1
ATOM 745 O O . ALA A 1 92 ? -15.482 -9.570 18.166 1.00 88.94 92 ALA A O 1
ATOM 746 N N . GLU A 1 93 ? -13.892 -11.042 17.572 1.00 91.31 93 GLU A N 1
ATOM 747 C CA . GLU A 1 93 ? -13.655 -11.571 18.918 1.00 91.31 93 GLU A CA 1
ATOM 748 C C . GLU A 1 93 ? -13.104 -10.496 19.867 1.00 91.31 93 GLU A C 1
ATOM 750 O O . GLU A 1 93 ? -13.600 -10.335 20.986 1.00 91.31 93 GLU A O 1
ATOM 755 N N . GLN A 1 94 ? -12.130 -9.695 19.424 1.00 91.69 94 GLN A N 1
ATOM 756 C CA . GLN A 1 94 ? -11.628 -8.577 20.224 1.00 91.69 94 GLN A CA 1
ATOM 757 C C . GLN A 1 94 ? -12.735 -7.575 20.558 1.00 91.69 94 GLN A C 1
ATOM 759 O O . GLN A 1 94 ? -12.883 -7.178 21.710 1.00 91.69 94 GLN A O 1
ATOM 764 N N . ILE A 1 95 ? -13.559 -7.191 19.584 1.00 92.19 95 ILE A N 1
ATOM 765 C CA . ILE A 1 95 ? -14.665 -6.256 19.826 1.00 92.19 95 ILE A CA 1
ATOM 766 C C . ILE A 1 95 ? -15.645 -6.833 20.853 1.00 92.19 95 ILE A C 1
ATOM 768 O O . ILE A 1 95 ? -16.070 -6.118 21.760 1.00 92.19 95 ILE A O 1
ATOM 772 N N . GLN A 1 96 ? -15.979 -8.121 20.752 1.00 92.38 96 GLN A N 1
ATOM 773 C CA . GLN A 1 96 ? -16.895 -8.775 21.689 1.00 92.38 96 GLN A CA 1
ATOM 774 C C . GLN A 1 96 ? -16.311 -8.875 23.100 1.00 92.38 96 GLN A C 1
ATOM 776 O O . GLN A 1 96 ? -17.007 -8.577 24.070 1.00 92.38 96 GLN A O 1
ATOM 781 N N . THR A 1 97 ? -15.034 -9.234 23.230 1.00 91.69 97 THR A N 1
ATOM 782 C CA . THR A 1 97 ? -14.355 -9.301 24.533 1.00 91.69 97 THR A CA 1
ATOM 783 C C . THR A 1 97 ? -14.253 -7.923 25.183 1.00 91.69 97 THR A C 1
ATOM 785 O O . THR A 1 97 ? -14.591 -7.782 26.359 1.00 91.69 97 THR A O 1
ATOM 788 N N . TYR A 1 98 ? -13.897 -6.880 24.424 1.00 91.38 98 TYR A N 1
ATOM 789 C CA . TYR A 1 98 ? -13.909 -5.502 24.921 1.00 91.38 98 TYR A CA 1
ATOM 790 C C . TYR A 1 98 ? -15.317 -5.033 25.307 1.00 91.38 98 TYR A C 1
ATOM 792 O O . TYR A 1 98 ? -15.478 -4.402 26.354 1.00 91.38 98 TYR A O 1
ATOM 800 N N . ALA A 1 99 ? -16.342 -5.352 24.513 1.00 91.25 99 ALA A N 1
ATOM 801 C CA . ALA A 1 99 ? -17.727 -5.004 24.823 1.00 91.25 99 ALA A CA 1
ATOM 802 C C . ALA A 1 99 ? -18.210 -5.684 26.115 1.00 91.25 99 ALA A C 1
ATOM 804 O O . ALA A 1 99 ? -18.765 -5.013 26.985 1.00 91.25 99 ALA A O 1
ATOM 805 N N . ALA A 1 100 ? -17.934 -6.980 26.283 1.00 91.75 100 ALA A N 1
ATOM 806 C CA . ALA A 1 100 ? -18.288 -7.734 27.484 1.00 91.75 100 ALA A CA 1
ATOM 807 C C . ALA A 1 100 ? -17.548 -7.213 28.729 1.00 91.75 100 ALA A C 1
ATOM 809 O O . ALA A 1 100 ? -18.166 -6.985 29.771 1.00 91.75 100 ALA A O 1
ATOM 810 N N . ALA A 1 101 ? -16.241 -6.951 28.615 1.00 92.50 101 ALA A N 1
ATOM 811 C CA . ALA A 1 101 ? -15.451 -6.371 29.700 1.00 92.50 101 ALA A CA 1
ATOM 812 C C . ALA A 1 101 ? -16.000 -4.996 30.114 1.00 92.50 101 ALA A C 1
ATOM 814 O O . ALA A 1 101 ? -16.187 -4.722 31.301 1.00 92.50 101 ALA A O 1
ATOM 815 N N . THR A 1 102 ? -16.338 -4.157 29.135 1.00 91.19 102 THR A N 1
ATOM 816 C CA . THR A 1 102 ? -16.893 -2.818 29.361 1.00 91.19 102 THR A CA 1
ATOM 817 C C . THR A 1 102 ? -18.254 -2.877 30.056 1.00 91.19 102 THR A C 1
ATOM 819 O O . THR A 1 102 ? -18.464 -2.170 31.041 1.00 91.19 102 THR A O 1
ATOM 822 N N . GLN A 1 103 ? -19.159 -3.753 29.608 1.00 91.69 103 GLN A N 1
ATOM 823 C CA . GLN A 1 103 ? -20.455 -3.963 30.264 1.00 91.69 103 GLN A CA 1
ATOM 824 C C . GLN A 1 103 ? -20.285 -4.415 31.715 1.00 91.69 103 GLN A C 1
ATOM 826 O O . GLN A 1 103 ? -20.896 -3.833 32.607 1.00 91.69 103 GLN A O 1
ATOM 831 N N . SER A 1 104 ? -19.385 -5.368 31.978 1.00 89.31 104 SER A N 1
ATOM 832 C CA . SER A 1 104 ? -19.136 -5.840 33.345 1.00 89.31 104 SER A CA 1
ATOM 833 C C . SER A 1 104 ? -18.628 -4.733 34.278 1.00 89.31 104 SER A C 1
ATOM 835 O O . SER A 1 104 ? -19.038 -4.654 35.438 1.00 89.31 104 SER A O 1
ATOM 837 N N . TYR A 1 105 ? -17.789 -3.828 33.763 1.00 92.38 105 TYR A N 1
ATOM 838 C CA . TYR A 1 105 ? -17.286 -2.686 34.517 1.00 92.38 105 TYR A CA 1
ATOM 839 C C . TYR A 1 105 ? -18.401 -1.681 34.839 1.00 92.38 105 TYR A C 1
ATOM 841 O O . TYR A 1 105 ? -18.497 -1.190 35.968 1.00 92.38 105 TYR A O 1
ATOM 849 N N . PHE A 1 106 ? -19.278 -1.401 33.869 1.00 91.75 106 PHE A N 1
ATOM 850 C CA . PHE A 1 106 ? -20.450 -0.553 34.082 1.00 91.75 106 PHE A CA 1
ATOM 851 C C . PHE A 1 106 ? -21.435 -1.166 35.076 1.00 91.75 106 PHE A C 1
ATOM 853 O O . PHE A 1 106 ? -21.898 -0.457 35.970 1.00 91.75 106 PHE A O 1
ATOM 860 N N . ASP A 1 107 ? -21.710 -2.464 34.986 1.00 92.00 107 ASP A N 1
ATOM 861 C CA . ASP A 1 107 ? -22.585 -3.165 35.927 1.00 92.00 107 ASP A CA 1
ATOM 862 C C . ASP A 1 107 ? -22.025 -3.112 37.348 1.00 92.00 107 ASP A C 1
ATOM 864 O O . ASP A 1 107 ? -22.752 -2.818 38.301 1.00 92.00 107 ASP A O 1
ATOM 868 N N . GLN A 1 108 ? -20.718 -3.338 37.503 1.00 90.69 108 GLN A N 1
ATOM 869 C CA . GLN A 1 108 ? -20.063 -3.255 38.803 1.00 90.69 108 GLN A CA 1
ATOM 870 C C . GLN A 1 108 ? -20.174 -1.843 39.384 1.00 90.69 108 GLN A C 1
ATOM 872 O O . GLN A 1 108 ? -20.579 -1.686 40.536 1.00 90.69 108 GLN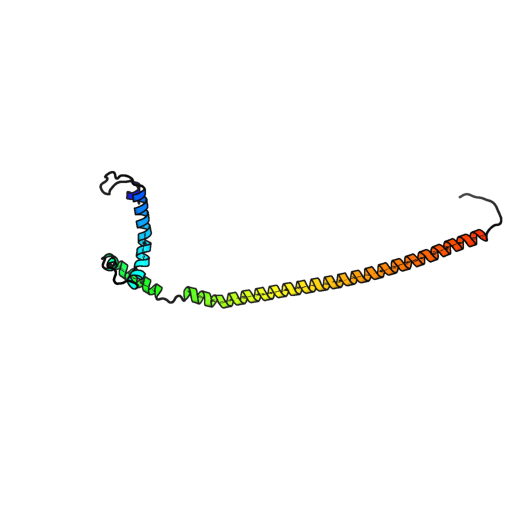 A O 1
ATOM 877 N N . ARG A 1 109 ? -19.893 -0.813 38.580 1.00 92.12 109 ARG A N 1
ATOM 878 C CA . ARG A 1 109 ? -19.985 0.586 39.011 1.00 92.12 109 ARG A CA 1
ATOM 879 C C . ARG A 1 109 ? -21.420 1.013 39.320 1.00 92.12 109 ARG A C 1
ATOM 881 O O . ARG A 1 109 ? -21.654 1.772 40.257 1.00 92.12 109 ARG A O 1
ATOM 888 N N . THR A 1 110 ? -22.389 0.501 38.570 1.00 92.31 110 THR A N 1
ATOM 889 C CA . THR A 1 110 ? -23.812 0.776 38.800 1.00 92.31 110 THR A CA 1
ATOM 890 C C . THR A 1 110 ? -24.267 0.166 40.121 1.00 92.31 110 THR A C 1
ATOM 892 O O . THR A 1 110 ? -24.911 0.845 40.918 1.00 92.31 110 THR A O 1
ATOM 895 N N . ARG A 1 111 ? -23.852 -1.073 40.419 1.00 90.94 111 ARG A N 1
ATOM 896 C CA . ARG A 1 111 ? -24.127 -1.713 41.713 1.00 90.94 111 ARG A CA 1
ATOM 897 C C . ARG A 1 111 ? -23.487 -0.962 42.874 1.00 90.94 111 ARG A C 1
ATOM 899 O O . ARG A 1 111 ? -24.143 -0.784 43.895 1.00 90.94 111 ARG A O 1
ATOM 906 N N . THR A 1 112 ? -22.240 -0.502 42.745 1.00 92.69 112 THR A N 1
ATOM 907 C CA . THR A 1 112 ? -21.594 0.253 43.832 1.00 92.69 112 THR A CA 1
ATOM 908 C C . THR A 1 112 ? -22.289 1.582 44.085 1.00 92.69 112 THR A C 1
ATOM 910 O O . THR A 1 112 ? -22.535 1.910 45.238 1.00 92.69 112 THR A O 1
ATOM 913 N N . ILE A 1 113 ? -22.669 2.312 43.029 1.00 92.56 113 ILE A N 1
ATOM 914 C CA . ILE A 1 113 ? -23.442 3.555 43.168 1.00 92.56 113 ILE A CA 1
ATOM 915 C C . ILE A 1 113 ? -24.797 3.269 43.817 1.00 92.56 113 ILE A C 1
ATOM 917 O O . ILE A 1 113 ? -25.211 3.996 44.709 1.00 92.56 113 ILE A O 1
ATOM 921 N N . GLN A 1 114 ? -25.484 2.198 43.422 1.00 91.25 114 GLN A N 1
ATOM 922 C CA . GLN A 1 114 ? -26.765 1.838 44.023 1.00 91.25 114 GLN A CA 1
ATOM 923 C C . GLN A 1 114 ? -26.630 1.529 45.520 1.00 91.25 114 GLN A C 1
ATOM 925 O O . GLN A 1 114 ? -27.448 1.991 46.314 1.00 91.25 114 GLN A O 1
ATOM 930 N N . MET A 1 115 ? -25.601 0.772 45.910 1.00 92.62 115 MET A N 1
ATOM 931 C CA . MET A 1 115 ? -25.326 0.473 47.317 1.00 92.62 115 MET A CA 1
ATOM 932 C C . MET A 1 115 ? -24.965 1.735 48.109 1.00 92.62 115 MET A C 1
ATOM 934 O O . MET A 1 115 ? -25.426 1.885 49.236 1.00 92.62 115 MET A O 1
ATOM 938 N N . ASP A 1 116 ? -24.199 2.651 47.516 1.00 94.06 116 ASP A N 1
ATOM 939 C CA . ASP A 1 116 ? -23.833 3.935 48.123 1.00 94.06 116 ASP A CA 1
ATOM 940 C C . ASP A 1 116 ? -25.044 4.866 48.293 1.00 94.06 116 ASP A C 1
ATOM 942 O O . ASP A 1 116 ? -25.259 5.451 49.350 1.00 94.06 116 ASP A O 1
ATOM 946 N N . VAL A 1 117 ? -25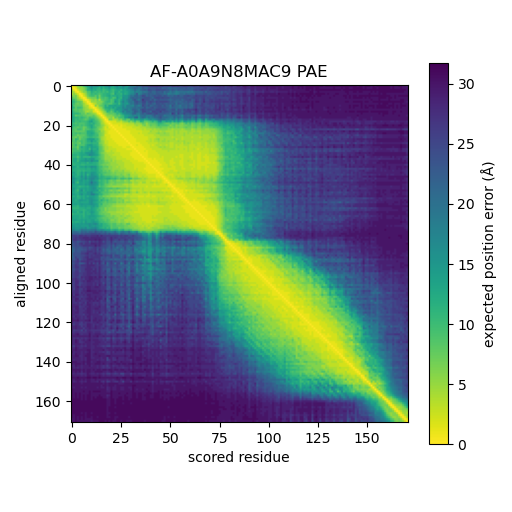.921 4.937 47.290 1.00 92.88 117 VAL A N 1
ATOM 947 C CA . VAL A 1 117 ? -27.179 5.688 47.385 1.00 92.88 117 VAL A CA 1
ATOM 948 C C . VAL A 1 117 ? -28.081 5.095 48.468 1.00 92.88 117 VAL A C 1
ATOM 950 O O . VAL A 1 117 ? -28.659 5.838 49.260 1.00 92.88 117 VAL A O 1
ATOM 953 N N . GLN A 1 118 ? -28.186 3.765 48.548 1.00 91.88 118 GLN A N 1
ATOM 954 C CA . GLN A 1 118 ? -28.980 3.104 49.586 1.00 91.88 118 GLN A CA 1
ATOM 955 C C . GLN A 1 118 ? -28.410 3.325 50.989 1.00 91.88 118 GLN A C 1
ATOM 957 O O . GLN A 1 118 ? -29.172 3.592 51.920 1.00 91.88 118 GLN A O 1
ATOM 962 N N . SER A 1 119 ? -27.090 3.232 51.157 1.00 92.81 119 SER A N 1
ATOM 963 C CA . SER A 1 119 ? -26.446 3.457 52.451 1.00 92.81 119 SER A CA 1
ATOM 964 C C . SER A 1 119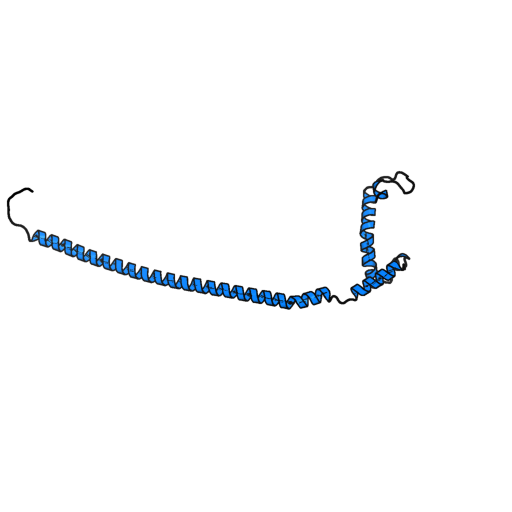 ? -26.573 4.920 52.881 1.00 92.81 119 SER A C 1
ATOM 966 O O . SER A 1 119 ? -26.966 5.185 54.016 1.00 92.81 119 SER A O 1
ATOM 968 N N . SER A 1 120 ? -26.351 5.863 51.964 1.00 92.62 120 SER A N 1
ATOM 969 C CA . SER A 1 120 ? -26.519 7.298 52.192 1.00 92.62 120 SER A CA 1
ATOM 970 C C . SER A 1 120 ? -27.953 7.641 52.602 1.00 92.62 120 SER A C 1
ATOM 972 O O . SER A 1 120 ? -28.177 8.325 53.602 1.00 92.62 120 SER A O 1
ATOM 974 N N . MET A 1 121 ? -28.945 7.084 51.902 1.00 89.00 121 MET A N 1
ATOM 975 C CA . MET A 1 121 ? -30.357 7.269 52.235 1.00 89.00 121 MET A CA 1
ATOM 976 C C . MET A 1 121 ? -30.707 6.694 53.615 1.00 89.00 121 MET A C 1
ATOM 978 O O . MET A 1 121 ? -31.478 7.305 54.356 1.00 89.00 121 MET A O 1
ATOM 982 N N . LYS A 1 122 ? -30.112 5.557 53.997 1.00 94.25 122 LYS A N 1
ATOM 983 C CA . LYS A 1 122 ? -30.290 4.974 55.332 1.00 94.25 122 LYS A CA 1
ATOM 984 C C . LYS A 1 122 ? -29.702 5.868 56.429 1.00 94.25 122 LYS A C 1
ATOM 986 O O . LYS A 1 122 ? -30.396 6.164 57.396 1.00 94.25 122 LYS A O 1
ATOM 991 N N . VAL A 1 123 ? -28.467 6.343 56.256 1.00 93.12 123 VAL A N 1
ATOM 992 C CA . VAL A 1 123 ? -27.807 7.253 57.211 1.00 93.12 123 VAL A CA 1
ATOM 993 C C . VAL A 1 123 ? -28.591 8.558 57.355 1.00 93.12 123 VAL A C 1
ATOM 995 O O . VAL A 1 123 ? -28.749 9.070 58.460 1.00 93.12 123 VAL A O 1
ATOM 998 N N . MET A 1 124 ? -29.130 9.084 56.254 1.00 91.69 124 MET A N 1
ATOM 999 C CA . MET A 1 124 ? -29.970 10.281 56.276 1.00 91.69 124 MET A CA 1
ATOM 1000 C C . MET A 1 124 ? -31.257 10.068 57.083 1.00 91.69 124 MET A C 1
ATOM 1002 O O . MET A 1 124 ? -31.639 10.945 57.857 1.00 91.69 124 MET A O 1
ATOM 1006 N N . MET A 1 125 ? -31.908 8.908 56.942 1.00 88.94 125 MET A N 1
ATOM 1007 C CA . MET A 1 125 ? -33.084 8.563 57.748 1.00 88.94 125 MET A CA 1
ATOM 1008 C C . MET A 1 125 ? -32.743 8.445 59.237 1.00 88.94 125 MET A C 1
ATOM 1010 O O . MET A 1 125 ? -33.419 9.060 60.058 1.00 88.94 125 MET A O 1
ATOM 1014 N N . GLU A 1 126 ? -31.668 7.734 59.586 1.00 92.75 126 GLU A N 1
ATOM 1015 C CA . GLU A 1 126 ? -31.224 7.599 60.981 1.00 92.75 126 GLU A CA 1
ATOM 1016 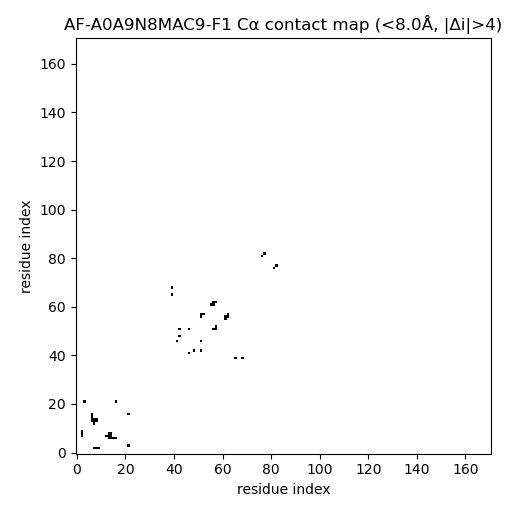C C . GLU A 1 126 ? -30.875 8.964 61.600 1.00 92.75 126 GLU A C 1
ATOM 1018 O O . GLU A 1 126 ? -31.250 9.255 62.737 1.00 92.75 126 GLU A O 1
ATOM 1023 N N . MET A 1 127 ? -30.224 9.847 60.834 1.00 88.94 127 MET A N 1
ATOM 1024 C CA . MET A 1 127 ? -29.931 11.216 61.261 1.00 88.94 127 MET A CA 1
ATOM 1025 C C . MET A 1 127 ? -31.212 12.024 61.510 1.00 88.94 127 MET A C 1
ATOM 1027 O O . MET A 1 127 ? -31.310 12.722 62.521 1.00 88.94 127 MET A O 1
ATOM 1031 N N . TYR A 1 128 ? -32.200 11.924 60.616 1.00 88.50 128 TYR A N 1
ATOM 1032 C CA . TYR A 1 128 ? -33.474 12.630 60.755 1.00 88.50 128 TYR A CA 1
ATOM 1033 C C . TYR A 1 128 ? -34.237 12.178 62.007 1.00 88.50 128 TYR A C 1
ATOM 1035 O O . TYR A 1 128 ? -34.765 12.999 62.762 1.00 88.50 128 TYR A O 1
ATOM 1043 N N . GLU A 1 129 ? -34.255 10.872 62.272 1.00 88.88 129 GLU A N 1
ATOM 1044 C CA . GLU A 1 129 ? -34.868 10.316 63.477 1.00 88.88 129 GLU A CA 1
ATOM 1045 C C . GLU A 1 129 ? -34.139 10.763 64.749 1.00 88.88 129 GLU A C 1
ATOM 1047 O O . GLU A 1 129 ? -34.788 11.215 65.698 1.00 88.88 129 GLU A O 1
ATOM 1052 N N . ALA A 1 130 ? -32.804 10.725 64.761 1.00 89.94 130 ALA A N 1
ATOM 1053 C CA . ALA A 1 130 ? -31.998 11.190 65.889 1.00 89.94 130 ALA A CA 1
ATOM 1054 C C . ALA A 1 130 ? -32.214 12.686 66.177 1.00 89.94 130 ALA A C 1
ATOM 1056 O O . ALA A 1 130 ? -32.356 13.087 67.336 1.00 89.94 130 ALA A O 1
ATOM 1057 N N . GLN A 1 131 ? -32.315 13.516 65.136 1.00 86.19 131 GLN A N 1
ATOM 1058 C CA . GLN A 1 131 ? -32.603 14.944 65.278 1.00 86.19 131 GLN A CA 1
ATOM 1059 C C . GLN A 1 131 ? -33.979 15.181 65.908 1.00 86.19 131 GLN A C 1
ATOM 1061 O O . GLN A 1 131 ? -34.136 16.029 66.792 1.00 86.19 131 GLN A O 1
ATOM 1066 N N . ARG A 1 132 ? -34.983 14.406 65.489 1.00 86.62 132 ARG A N 1
ATOM 1067 C CA . ARG A 1 132 ? -36.336 14.493 66.043 1.00 86.62 132 ARG A CA 1
ATOM 1068 C C . ARG A 1 132 ? -36.370 14.082 67.515 1.00 86.62 132 ARG A C 1
ATOM 1070 O O . ARG A 1 132 ? -37.044 14.727 68.319 1.00 86.6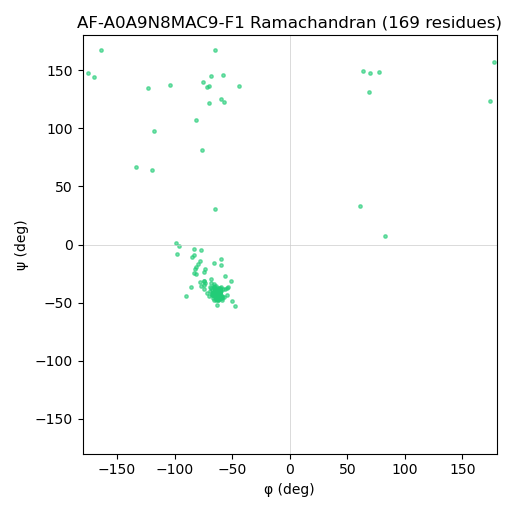2 132 ARG A O 1
ATOM 1077 N N . GLN A 1 133 ? -35.616 13.046 67.881 1.00 85.69 133 GLN A N 1
ATOM 1078 C CA . GLN A 1 133 ? -35.472 12.624 69.275 1.00 85.69 133 GLN A CA 1
ATOM 1079 C C . GLN A 1 133 ? -34.784 13.694 70.124 1.00 85.69 133 GLN A C 1
ATOM 1081 O O . GLN A 1 133 ? -35.253 13.982 71.224 1.00 85.69 133 GLN A O 1
ATOM 1086 N N . GLN A 1 134 ? -33.734 14.341 69.611 1.00 83.19 134 GLN A N 1
ATOM 1087 C CA . GLN A 1 134 ? -33.090 15.454 70.310 1.00 83.19 134 GLN A CA 1
ATOM 1088 C C . GLN A 1 134 ? -34.051 16.622 70.545 1.00 83.19 134 GLN A C 1
ATOM 1090 O O . GLN A 1 134 ? -34.110 17.141 71.657 1.00 83.19 134 GLN A O 1
ATOM 1095 N N . GLN A 1 135 ? -34.847 17.011 69.545 1.00 80.88 135 GLN A N 1
ATOM 1096 C CA . GLN A 1 135 ? -35.851 18.067 69.723 1.00 80.88 135 GLN A CA 1
ATOM 1097 C C . GLN A 1 135 ? -36.888 17.703 70.796 1.00 80.88 135 GLN A C 1
ATOM 1099 O O . GLN A 1 135 ? -37.242 18.540 71.629 1.00 80.88 135 GLN A O 1
ATOM 1104 N N . ALA A 1 136 ? -37.345 16.449 70.827 1.00 84.56 136 ALA A N 1
ATOM 1105 C CA . ALA A 1 136 ? -38.275 15.981 71.852 1.00 84.56 136 ALA A CA 1
ATOM 1106 C C . ALA A 1 136 ? -37.645 15.987 73.258 1.00 84.56 136 ALA A C 1
ATOM 1108 O O . ALA A 1 136 ? -38.281 16.417 74.223 1.00 84.56 136 ALA A O 1
ATOM 1109 N N . GLN A 1 137 ? -36.382 15.565 73.375 1.00 82.50 137 GLN A N 1
ATOM 1110 C CA . GLN A 1 137 ? -35.641 15.603 74.638 1.00 82.50 137 GLN A CA 1
ATOM 1111 C C . GLN A 1 137 ? -35.432 17.036 75.135 1.00 82.50 137 GLN A C 1
ATOM 1113 O O . GLN A 1 137 ? -35.598 17.293 76.326 1.00 82.50 137 GLN A O 1
ATOM 1118 N N . GLN A 1 138 ? -35.131 17.979 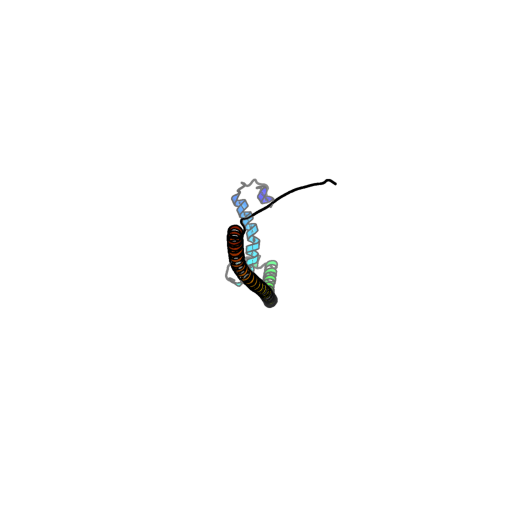74.238 1.00 80.38 138 GLN A N 1
ATOM 1119 C CA . GLN A 1 138 ? -34.991 19.394 74.591 1.00 80.38 138 GLN A CA 1
ATOM 1120 C C . GLN A 1 138 ? -36.290 19.969 75.168 1.00 80.38 138 GLN A C 1
ATOM 1122 O O . GLN A 1 138 ? -36.251 20.655 76.189 1.00 80.38 138 GLN A O 1
ATOM 1127 N N . LEU A 1 139 ? -37.448 19.645 74.582 1.00 80.31 139 LEU A N 1
ATOM 1128 C CA . LEU A 1 139 ? -38.745 20.077 75.114 1.00 80.31 139 LEU A CA 1
ATOM 1129 C C . LEU A 1 139 ? -39.029 19.493 76.502 1.00 80.31 139 LEU A C 1
ATOM 1131 O O . LEU A 1 139 ? -39.486 20.212 77.391 1.00 80.31 139 LEU A O 1
ATOM 1135 N N . PHE A 1 140 ? -38.735 18.210 76.712 1.00 81.44 140 PHE A N 1
ATOM 1136 C CA . PHE A 1 140 ? -38.936 17.568 78.012 1.00 81.44 140 PHE A CA 1
ATOM 1137 C C . PHE A 1 140 ? -38.006 18.141 79.091 1.00 81.44 140 PHE A C 1
ATOM 1139 O O . PHE A 1 140 ? -38.446 18.436 80.204 1.00 81.44 140 PHE A O 1
ATOM 1146 N N . ALA A 1 141 ? -36.733 18.361 78.754 1.00 82.56 141 ALA A N 1
ATOM 1147 C CA . ALA A 1 141 ? -35.774 19.003 79.644 1.00 82.56 141 ALA A CA 1
ATOM 1148 C C . ALA A 1 141 ? -36.219 20.424 80.018 1.00 82.56 141 ALA A C 1
ATOM 1150 O O . ALA A 1 141 ? -36.153 20.794 81.188 1.00 82.56 141 ALA A O 1
ATOM 1151 N N . LEU A 1 142 ? -36.750 21.192 79.061 1.00 81.69 142 LEU A N 1
ATOM 1152 C CA . LEU A 1 142 ? -37.274 22.535 79.305 1.00 81.69 142 LEU A CA 1
ATOM 1153 C C . LEU A 1 142 ? -38.506 22.507 80.218 1.00 81.69 142 LEU A C 1
ATOM 1155 O O . LEU A 1 142 ? -38.607 23.324 81.130 1.00 81.69 142 LEU A O 1
ATOM 1159 N N . GLN A 1 143 ? -39.413 21.542 80.040 1.00 78.94 143 GLN A N 1
ATOM 1160 C CA . GLN A 1 143 ? -40.557 21.364 80.939 1.00 78.94 143 GLN A CA 1
ATOM 1161 C C . GLN A 1 143 ? -40.130 21.001 82.364 1.00 78.94 143 GLN A C 1
ATOM 1163 O O . GLN A 1 143 ? -40.679 21.545 83.322 1.00 78.94 143 GLN A O 1
ATOM 1168 N N . ASN A 1 144 ? -39.148 20.115 82.528 1.00 78.25 144 ASN A N 1
ATOM 1169 C CA . ASN A 1 144 ? -38.628 19.765 83.849 1.00 78.25 144 ASN A CA 1
ATOM 1170 C C . ASN A 1 144 ? -37.845 20.913 84.489 1.00 78.25 144 ASN A C 1
ATOM 1172 O O . ASN A 1 144 ? -37.973 21.124 85.691 1.00 78.25 144 ASN A O 1
ATOM 1176 N N . ALA A 1 145 ? -37.097 21.690 83.704 1.00 79.69 145 ALA A N 1
ATOM 1177 C CA . ALA A 1 145 ? -36.433 22.898 84.181 1.00 79.69 145 ALA A CA 1
ATOM 1178 C C . ALA A 1 145 ? -37.456 23.948 84.644 1.00 79.69 145 ALA A C 1
ATOM 1180 O O . ALA A 1 145 ? -37.318 24.491 85.735 1.00 79.69 145 ALA A O 1
ATOM 1181 N N . LEU A 1 146 ? -38.533 24.168 83.881 1.00 74.19 146 LEU A N 1
ATOM 1182 C CA . LEU A 1 146 ? -39.651 25.027 84.287 1.00 74.19 146 LEU A CA 1
ATOM 1183 C C . LEU A 1 146 ? -40.300 24.533 85.580 1.00 74.19 146 LEU A C 1
ATOM 1185 O O . LEU A 1 146 ? -40.485 25.318 86.506 1.00 74.19 146 LEU A O 1
ATOM 1189 N N . LYS A 1 147 ? -40.596 23.233 85.686 1.00 70.25 147 LYS A N 1
ATOM 1190 C CA . LYS A 1 147 ? -41.123 22.634 86.922 1.00 70.25 147 LYS A CA 1
ATOM 1191 C C . LYS A 1 147 ? -40.153 22.781 88.097 1.00 70.25 147 LYS A C 1
ATOM 1193 O O . LYS A 1 147 ? -40.607 23.036 89.205 1.00 70.25 147 LYS A O 1
ATOM 1198 N N . GLY A 1 148 ? -38.846 22.665 87.869 1.00 69.81 148 GLY A N 1
ATOM 1199 C CA . GLY A 1 148 ? -37.811 22.878 88.883 1.00 69.81 148 GLY A CA 1
ATOM 1200 C C . GLY A 1 148 ? -37.737 24.330 89.358 1.00 69.81 148 GLY A C 1
ATOM 1201 O O . GLY A 1 148 ? -37.665 24.572 90.558 1.00 69.81 148 GLY A O 1
ATOM 1202 N N . ILE A 1 149 ? -37.840 25.296 88.442 1.00 70.69 149 ILE A N 1
ATOM 1203 C CA . ILE A 1 149 ? -37.878 26.730 88.766 1.00 70.69 149 ILE A CA 1
ATOM 1204 C C . ILE A 1 149 ? -39.160 27.073 89.532 1.00 70.69 149 ILE A C 1
ATOM 1206 O O . ILE A 1 149 ? -39.084 27.725 90.568 1.00 70.69 149 ILE A O 1
ATOM 1210 N N . PHE A 1 150 ? -40.326 26.592 89.089 1.00 59.97 150 PHE A N 1
ATOM 1211 C CA . PHE A 1 150 ? -41.584 26.777 89.821 1.00 59.97 150 PHE A CA 1
ATOM 1212 C C . PHE A 1 150 ? -41.566 26.079 91.187 1.00 59.97 150 PHE A C 1
ATOM 1214 O O . PHE A 1 150 ? -42.020 26.659 92.168 1.00 59.97 150 PHE A O 1
ATOM 1221 N N . GLY A 1 151 ? -40.991 24.878 91.284 1.00 58.44 151 GLY A N 1
ATOM 1222 C CA . GLY A 1 151 ? -40.801 24.172 92.551 1.00 58.44 151 GLY A CA 1
ATOM 1223 C C . GLY A 1 151 ? -39.886 24.928 93.518 1.00 58.44 151 GLY A C 1
ATOM 1224 O O . GLY A 1 151 ? -40.215 25.055 94.693 1.00 58.44 151 GLY A O 1
ATOM 1225 N N . PHE A 1 152 ? -38.783 25.500 93.025 1.00 60.31 152 PHE A N 1
ATOM 1226 C CA . PHE A 1 152 ? -37.878 26.343 93.812 1.00 60.31 152 PHE A CA 1
ATOM 1227 C C . PHE A 1 152 ? -38.549 27.644 94.278 1.00 60.31 152 PHE A C 1
ATOM 1229 O O . PHE A 1 152 ? -38.356 28.059 95.418 1.00 60.31 152 PHE A O 1
ATOM 1236 N N . LEU A 1 153 ? -39.370 28.270 93.431 1.00 57.06 153 LEU A N 1
ATOM 1237 C CA . LEU A 1 153 ? -40.062 29.525 93.745 1.00 57.06 153 LEU A CA 1
ATOM 1238 C C . LEU A 1 153 ? -41.236 29.323 94.721 1.00 57.06 153 LEU A C 1
ATOM 1240 O O . LEU A 1 153 ? -41.504 30.179 95.558 1.00 57.06 153 LEU A O 1
ATOM 1244 N N . VAL A 1 154 ? -41.900 28.164 94.672 1.00 57.47 154 VAL A N 1
ATOM 1245 C CA . VAL A 1 154 ? -42.916 27.765 95.661 1.00 57.47 154 VAL A CA 1
ATOM 1246 C C . VAL A 1 154 ? -42.267 27.359 96.991 1.00 57.47 154 VAL A C 1
ATOM 1248 O O . VAL A 1 154 ? -42.779 27.715 98.050 1.00 57.47 154 VAL A O 1
ATOM 1251 N N . ALA A 1 155 ? -41.115 26.681 96.969 1.00 52.97 155 ALA A N 1
ATOM 1252 C CA . ALA A 1 155 ? -40.377 26.319 98.182 1.00 52.97 155 ALA A CA 1
ATOM 1253 C C . ALA A 1 155 ? -39.770 27.541 98.897 1.00 52.97 155 ALA A C 1
ATOM 1255 O O . ALA A 1 155 ? -39.799 27.607 100.125 1.00 52.97 155 ALA A O 1
ATOM 1256 N N . SER A 1 156 ? -39.280 28.538 98.154 1.00 52.69 156 SER A N 1
ATOM 1257 C CA . SER A 1 156 ? -38.763 29.785 98.735 1.00 52.69 156 SER A CA 1
ATOM 1258 C C . SER A 1 156 ? -39.864 30.719 99.253 1.00 52.69 156 SER A C 1
ATOM 1260 O O . SER A 1 156 ? -39.602 31.517 100.149 1.00 52.69 156 SER A O 1
ATOM 1262 N N . ALA A 1 157 ? -41.106 30.576 98.775 1.00 48.75 157 ALA A N 1
ATOM 1263 C CA . ALA A 1 157 ? -42.273 31.273 99.322 1.00 48.75 157 ALA A CA 1
ATOM 1264 C C . ALA A 1 157 ? -42.871 30.591 100.573 1.00 48.75 157 ALA A C 1
ATOM 1266 O O . ALA A 1 157 ? -43.555 31.248 101.354 1.00 48.75 157 ALA A O 1
ATOM 1267 N N . ALA A 1 158 ? -42.609 29.294 100.786 1.00 45.38 158 ALA A N 1
ATOM 1268 C CA . ALA A 1 158 ? -43.122 28.527 101.929 1.00 45.38 158 ALA A CA 1
ATOM 1269 C C . ALA A 1 158 ? -42.122 28.378 103.098 1.00 45.38 158 ALA A C 1
ATOM 1271 O O . ALA A 1 158 ? -42.498 27.897 104.164 1.00 45.38 158 ALA A O 1
ATOM 1272 N N . GLY A 1 159 ? -40.860 28.784 102.924 1.00 45.00 159 GLY A N 1
ATOM 1273 C CA . GLY A 1 159 ? -39.781 28.564 103.892 1.00 45.00 159 GLY A CA 1
ATOM 1274 C C . GLY A 1 159 ? -39.153 29.847 104.427 1.00 45.00 159 GLY A C 1
ATOM 1275 O O . GLY A 1 159 ? -37.971 30.086 104.202 1.00 45.00 159 GLY A O 1
ATOM 1276 N N . GLY A 1 160 ? -39.922 30.668 105.143 1.00 42.16 160 GLY A N 1
ATOM 1277 C CA . GLY A 1 160 ? -39.395 31.790 105.921 1.00 42.16 160 GLY A CA 1
ATOM 1278 C C . GLY A 1 160 ? -39.685 31.634 107.414 1.00 42.16 160 GLY A C 1
ATOM 1279 O O . GLY A 1 160 ? -40.782 31.992 107.823 1.00 42.16 160 GLY A O 1
ATOM 1280 N N . ALA A 1 161 ? -38.719 31.128 108.202 1.00 35.59 161 ALA A N 1
ATOM 1281 C CA . ALA A 1 161 ? -38.467 31.476 109.618 1.00 35.59 161 ALA A CA 1
ATOM 1282 C C . ALA A 1 161 ? -37.360 30.600 110.273 1.00 35.59 161 ALA A C 1
ATOM 1284 O O . ALA A 1 161 ? -37.550 29.394 110.369 1.00 35.59 161 ALA A O 1
ATOM 1285 N N . VAL A 1 162 ? -36.301 31.259 110.810 1.00 39.78 162 VAL A N 1
ATOM 1286 C CA . VAL A 1 162 ? -35.684 31.059 112.167 1.00 39.78 162 VAL A CA 1
ATOM 1287 C C . VAL A 1 162 ? -34.932 29.719 112.409 1.00 39.78 162 VAL A C 1
ATOM 1289 O O . VAL A 1 162 ? -35.479 28.666 112.138 1.00 39.78 162 VAL A O 1
ATOM 1292 N N . THR A 1 163 ? -33.698 29.565 112.933 1.00 39.34 163 THR A N 1
ATOM 1293 C CA . THR A 1 163 ? -32.644 30.340 113.656 1.00 39.34 163 THR A CA 1
ATOM 1294 C C . THR A 1 163 ? -31.366 29.465 113.697 1.00 39.34 163 THR A C 1
ATOM 1296 O O . THR A 1 163 ? -31.517 28.252 113.753 1.00 39.34 163 THR A O 1
ATOM 1299 N N . GLY A 1 164 ? -30.140 30.014 113.603 1.00 37.66 164 GLY A N 1
ATOM 1300 C CA . GLY A 1 164 ? -29.135 30.098 114.703 1.00 37.66 164 GLY A CA 1
ATOM 1301 C C . GLY A 1 164 ? -28.372 28.782 115.012 1.00 37.66 164 GLY A C 1
ATOM 1302 O O . GLY A 1 164 ? -28.952 27.720 114.886 1.00 37.66 164 GLY A O 1
ATOM 1303 N N . THR A 1 165 ? -27.115 28.662 115.460 1.00 38.12 165 THR A N 1
ATOM 1304 C CA . THR A 1 165 ? -25.960 29.518 115.799 1.00 38.12 165 THR A CA 1
ATOM 1305 C C . THR A 1 165 ? -24.804 28.534 116.153 1.00 38.12 165 THR A C 1
ATOM 1307 O O . THR A 1 165 ? -25.101 27.508 116.758 1.00 38.12 165 THR A O 1
ATOM 1310 N N . THR A 1 166 ? -23.524 28.874 115.872 1.00 41.84 166 THR A N 1
ATOM 1311 C CA . THR A 1 166 ? -22.242 28.395 116.514 1.00 41.84 166 THR A CA 1
ATOM 1312 C C . THR A 1 166 ? -21.836 26.900 116.422 1.00 41.84 166 THR A C 1
ATOM 1314 O O . THR A 1 166 ? -22.693 26.039 116.460 1.00 41.84 166 THR A O 1
ATOM 1317 N N . SER A 1 167 ? -20.571 26.439 116.392 1.00 44.41 167 SER A N 1
ATOM 1318 C CA . SER A 1 167 ? -19.190 26.978 116.312 1.00 44.41 167 SER A CA 1
ATOM 1319 C C . SER A 1 167 ? -18.184 25.796 116.384 1.00 44.41 167 SER A C 1
ATOM 1321 O O . SER A 1 167 ? -18.508 24.821 117.055 1.00 44.41 167 SER A O 1
ATOM 1323 N N . ASN A 1 168 ? -16.949 25.985 115.873 1.00 39.38 168 ASN A N 1
ATOM 1324 C CA . ASN A 1 168 ? -15.679 25.265 116.176 1.00 39.38 168 ASN A CA 1
ATOM 1325 C C . ASN A 1 168 ? -15.529 23.796 115.701 1.00 39.38 168 ASN A C 1
ATOM 1327 O O . ASN A 1 168 ? -16.506 23.069 115.648 1.00 39.38 168 ASN A O 1
ATOM 1331 N N . SER A 1 169 ? -14.353 23.263 115.335 1.00 41.50 169 SER A N 1
ATOM 1332 C CA . SER A 1 169 ? -12.934 23.653 115.491 1.00 41.50 169 SER A CA 1
ATOM 1333 C C . SER A 1 169 ? -12.038 22.855 114.515 1.00 41.50 169 SER A C 1
ATOM 1335 O O . SER A 1 169 ? -12.489 21.872 113.937 1.00 41.50 169 SER A O 1
ATOM 1337 N N . LEU A 1 170 ? -10.783 23.308 114.387 1.00 42.62 170 LEU A N 1
ATOM 1338 C CA . LEU A 1 170 ? -9.641 22.773 113.630 1.00 42.62 170 LEU A CA 1
ATOM 1339 C C . LEU A 1 170 ? -9.403 21.249 113.728 1.00 42.62 170 LEU A C 1
ATOM 1341 O O . LEU A 1 170 ? -9.401 20.716 114.835 1.00 42.62 170 LEU A O 1
ATOM 1345 N N . ASP A 1 171 ? -9.120 20.611 112.586 1.00 41.44 171 ASP A N 1
ATOM 1346 C CA . ASP A 1 171 ? -7.827 20.006 112.186 1.00 41.44 171 ASP A CA 1
ATOM 1347 C C . ASP A 1 171 ? -7.838 19.735 110.664 1.00 41.44 171 ASP A C 1
ATOM 1349 O O . ASP A 1 171 ? -8.947 19.510 110.118 1.00 41.44 171 ASP A O 1
#